Protein 7JLY (pdb70)

B-factor: mean 24.23, std 8.28, range [14.41, 71.42]

InterPro domains:
  IPR000504 RNA recognition motif domain [PF00076] (5-74)
  IPR000504 RNA recognition motif domain [PS50102] (3-81)
  IPR000504 RNA recognition motif domain [SM00360] (4-77)
  IPR012677 Nucleotide-binding alpha-beta plait domain superfamily [G3DSA:3.30.70.330] (1-97)
  IPR035979 RNA-binding domain superfamily [SSF54928] (4-91)
  IPR048289 NsCP33-like, RNA recognition motif 2 [cd21608] (4-79)
  IPR052462 SRA stem-loop-interacting RNA-binding protein/Glycine-rich RNA-binding-like [PTHR48027] (4-87)

Solvent-accessible surface area: 5395 Å² total; per-residue (Å²): 61,3,3,0,50,0,0,53,8,42,159,185,4,138,79,118,25,0,39,32,22,0,104,124,32,20,66,34,83,34,22,45,19,41,62,56,107,168,89,49,179,26,139,5,37,0,39,0,47,0,103,68,72,102,39,0,121,145,0,33,142,90,7,140,80,83,133,39,70,70,118,113,13,70,9,105,107,14,125,88,145,122,176

Radius of gyration: 11.87 Å; Cα contacts (8 Å, |Δi|>4): 169; chains: 1; bounding box: 28×30×27 Å

Foldseek 3Di:
DFKKKKFPADQPQDQVNVCVLLCVQAAWDDGDFDADPPPRTGPGMIIIDGPDPVSLVVSCVVLQQDDDPHGGIDIDTDPDDDD

Secondary structure (DSSP, 8-state):
-EEEEEES--TT--HHHHHHHHTTTS-EEEEEEEE-TTT--EEEEEEEEES-HHHHHHHHHHHTT-EETTEEPEEEE------

Sequence (83 aa):
SMNIYVGNLNYRVREEDLTGLLQQYGAVTSARVITDRETGRSRGFGFVEMEDDENDARRAIEELFDQEFQGRKLIVKEALERPE

Structure (mmCIF, N/CA/C/O backbone):
data_7JLY
#
_entry.id   7JLY
#
_cell.length_a   40.128
_cell.length_b   40.128
_cell.length_c   83.676
_cell.angle_alpha   90.000
_cell.angle_beta   90.000
_cell.angle_gamma   120.000
#
_symmetry.space_group_name_H-M   'P 32 2 1'
#
loop_
_entity.id
_entity.type
_entity.pdbx_description
1 polymer 'RNA-binding protein'
2 non-polymer 'ACETATE ION'
3 non-polymer 'CALCIUM ION'
4 water water
#
loop_
_atom_site.group_PDB
_atom_site.id
_atom_site.type_symbol
_atom_site.label_atom_id
_atom_site.label_alt_id
_atom_site.label_comp_id
_atom_site.label_asym_id
_atom_site.label_entity_id
_atom_site.label_seq_id
_atom_site.pdbx_PDB_ins_code
_atom_site.Cartn_x
_atom_site.Cartn_y
_atom_site.Cartn_z
_atom_site.occupancy
_atom_site.B_iso_or_equiv
_atom_site.auth_seq_id
_atom_site.auth_comp_id
_atom_site.auth_asym_id
_atom_site.auth_atom_id
_atom_site.pdbx_PDB_model_num
ATOM 1 N N . SER A 1 2 ? -15.205 25.271 -2.996 1.00 26.43 2 SER A N 1
ATOM 2 C CA . SER A 1 2 ? -14.695 24.039 -2.399 1.00 26.33 2 SER A CA 1
ATOM 3 C C . SER A 1 2 ? -13.931 24.356 -1.124 1.00 28.97 2 SER A C 1
ATOM 4 O O . SER A 1 2 ? -13.395 25.455 -0.983 1.00 27.47 2 SER A O 1
ATOM 7 N N . MET A 1 3 ? -13.881 23.407 -0.194 1.00 21.92 3 MET A N 1
ATOM 8 C CA . MET A 1 3 ? -12.954 23.512 0.929 1.00 23.37 3 MET A CA 1
ATOM 9 C C . MET A 1 3 ? -12.444 22.138 1.337 1.00 21.49 3 MET A C 1
ATOM 10 O O . MET A 1 3 ? -13.213 21.183 1.452 1.00 20.65 3 MET A O 1
ATOM 15 N N . ASN A 1 4 ? -11.133 22.066 1.547 1.00 19.61 4 ASN A N 1
ATOM 16 C CA . ASN A 1 4 ? -10.457 20.892 2.077 1.00 20.98 4 ASN A CA 1
ATOM 17 C C . ASN A 1 4 ? -10.453 20.992 3.596 1.00 17.70 4 ASN A C 1
ATOM 18 O O . ASN A 1 4 ? -10.115 22.043 4.148 1.00 20.01 4 ASN A O 1
ATOM 23 N N . ILE A 1 5 ? -10.851 19.913 4.262 1.00 18.57 5 ILE A N 1
ATOM 24 C CA . ILE A 1 5 ? -10.958 19.901 5.713 1.00 19.09 5 ILE A CA 1
ATOM 25 C C . ILE A 1 5 ? -10.055 18.835 6.284 1.00 18.37 5 ILE A C 1
ATOM 26 O O . ILE A 1 5 ? -10.139 17.673 5.895 1.00 16.59 5 ILE A O 1
ATOM 31 N N . TYR A 1 6 ? -9.185 19.250 7.200 1.00 14.87 6 TYR A N 1
ATOM 32 C CA . TYR A 1 6 ? -8.338 18.341 7.957 1.00 16.66 6 TYR A CA 1
ATOM 33 C C . TYR A 1 6 ? -9.132 17.767 9.119 1.00 18.10 6 TYR A C 1
ATOM 34 O O . TYR A 1 6 ? -9.724 18.526 9.874 1.00 17.29 6 TYR A O 1
ATOM 43 N N . VAL A 1 7 ? -9.147 16.445 9.265 1.00 17.14 7 VAL A N 1
ATOM 44 C CA . VAL A 1 7 ? -9.744 15.835 10.454 1.00 17.09 7 VAL A CA 1
ATOM 45 C C . VAL A 1 7 ? -8.694 14.947 11.130 1.00 17.63 7 VAL A C 1
ATOM 46 O O . VAL A 1 7 ? -8.144 14.048 10.503 1.00 18.96 7 VAL A O 1
ATOM 50 N N . GLY A 1 8 ? -8.426 15.188 12.412 1.00 17.54 8 GLY A N 1
ATOM 51 C CA . GLY A 1 8 ? -7.325 14.507 13.080 1.00 16.19 8 GLY A CA 1
ATOM 52 C C . GLY A 1 8 ? -7.630 14.133 14.519 1.00 18.61 8 GLY A C 1
ATOM 53 O O . GLY A 1 8 ? -8.745 14.364 14.986 1.00 15.96 8 GLY A O 1
ATOM 54 N N . ASN A 1 9 ? -6.634 13.557 15.202 1.00 15.20 9 ASN A N 1
ATOM 55 C CA . ASN A 1 9 ? -6.812 12.945 16.524 1.00 17.24 9 ASN A CA 1
ATOM 56 C C . ASN A 1 9 ? -7.921 11.886 16.517 1.00 19.13 9 ASN A C 1
ATOM 57 O O . ASN A 1 9 ? -8.664 11.722 17.497 1.00 17.02 9 ASN A O 1
ATOM 62 N N . LEU A 1 10 ? -8.028 11.163 15.408 1.00 16.81 10 LEU A N 1
ATOM 63 C CA . LEU A 1 10 ? -9.117 10.207 15.215 1.00 17.49 10 LEU A CA 1
ATOM 64 C C . LEU A 1 10 ? -8.865 8.882 15.911 1.00 17.04 10 LEU A C 1
ATOM 65 O O . LEU A 1 10 ? -7.751 8.372 15.891 1.00 18.00 10 LEU A O 1
ATOM 70 N N . ASN A 1 11 ? -9.901 8.342 16.543 1.00 17.53 11 ASN A N 1
ATOM 71 C CA . ASN A 1 11 ? -9.947 6.925 16.894 1.00 18.04 11 ASN A CA 1
ATOM 72 C C . ASN A 1 11 ? -9.468 6.125 15.676 1.00 18.35 11 ASN A C 1
ATOM 73 O O . ASN A 1 11 ? -9.919 6.371 14.556 1.00 16.74 11 ASN A O 1
ATOM 78 N N . TYR A 1 12 ? -8.536 5.198 15.870 1.00 17.36 12 TYR A N 1
ATOM 79 C CA . TYR A 1 12 ? -7.967 4.489 14.721 1.00 15.31 12 TYR A CA 1
ATOM 80 C C . TYR A 1 12 ? -8.997 3.617 14.000 1.00 16.02 12 TYR A C 1
ATOM 81 O O . TYR A 1 12 ? -8.748 3.148 12.889 1.00 18.23 12 TYR A O 1
ATOM 90 N N . ARG A 1 13 ? -10.157 3.415 14.623 1.00 17.27 13 ARG A N 1
ATOM 91 C CA . ARG A 1 13 ? -11.253 2.694 13.988 1.00 18.97 13 ARG A CA 1
ATOM 92 C C . ARG A 1 13 ? -12.057 3.579 13.030 1.00 18.51 13 ARG A C 1
ATOM 93 O O . ARG A 1 13 ? -12.897 3.079 12.282 1.00 21.40 13 ARG A O 1
ATOM 101 N N . VAL A 1 14 ? -11.822 4.886 13.055 1.00 16.40 14 VAL A N 1
ATOM 102 C CA . VAL A 1 14 ? -12.585 5.773 12.165 1.00 17.79 14 VAL A CA 1
ATOM 103 C C . VAL A 1 14 ? -12.246 5.521 10.689 1.00 18.93 14 VAL A C 1
ATOM 104 O O . VAL A 1 14 ? -11.085 5.595 10.282 1.00 18.48 14 VAL A O 1
ATOM 108 N N . ARG A 1 15 ? -13.277 5.199 9.904 1.00 18.70 15 ARG A N 1
ATOM 109 C CA . ARG A 1 15 ? -13.134 4.903 8.475 1.00 17.85 15 ARG A CA 1
ATOM 110 C C . ARG A 1 15 ? -13.479 6.106 7.615 1.00 19.03 15 ARG A C 1
ATOM 111 O O . ARG A 1 15 ? -14.072 7.062 8.094 1.00 16.59 15 ARG A O 1
ATOM 119 N N . GLU A 1 16 ? -13.133 6.038 6.332 1.00 19.06 16 GLU A N 1
ATOM 120 C CA . GLU A 1 16 ? -13.559 7.080 5.402 1.00 20.36 16 GLU A CA 1
ATOM 121 C C . GLU A 1 16 ? -15.079 7.250 5.396 1.00 19.42 16 GLU A C 1
ATOM 122 O O . GLU A 1 16 ? -15.581 8.376 5.309 1.00 19.51 16 GLU A O 1
ATOM 128 N N . GLU A 1 17 ? -15.830 6.154 5.504 1.00 20.61 17 GLU A N 1
ATOM 129 C CA . GLU A 1 17 ? -17.282 6.299 5.439 1.00 20.19 17 GLU A CA 1
ATOM 130 C C . GLU A 1 17 ? -17.811 6.990 6.692 1.00 21.78 17 GLU A C 1
ATOM 131 O O . GLU A 1 17 ? -18.818 7.678 6.643 1.00 19.52 17 GLU A O 1
ATOM 137 N N . ASP A 1 18 ? -17.108 6.839 7.812 1.00 17.64 18 ASP A N 1
ATOM 138 C CA . ASP A 1 18 ? -17.467 7.547 9.032 1.00 18.25 18 ASP A CA 1
ATOM 139 C C . ASP A 1 18 ? -17.212 9.051 8.906 1.00 18.59 18 ASP A C 1
ATOM 140 O O . ASP A 1 18 ? -17.979 9.858 9.442 1.00 18.97 18 ASP A O 1
ATOM 145 N N . LEU A 1 19 ? -16.133 9.430 8.217 1.00 17.88 19 LEU A N 1
ATOM 146 C CA . LEU A 1 19 ? -15.845 10.845 7.988 1.00 19.19 19 LEU A CA 1
ATOM 147 C C . LEU A 1 19 ? -16.873 11.454 7.057 1.00 17.10 19 LEU A C 1
ATOM 148 O O . LEU A 1 19 ? -17.357 12.550 7.294 1.00 16.69 19 LEU A O 1
ATOM 153 N N . THR A 1 20 ? -17.210 10.733 5.993 1.00 16.88 20 THR A N 1
ATOM 154 C CA . THR A 1 20 ? -18.241 11.204 5.088 1.00 16.97 20 THR A CA 1
ATOM 155 C C . THR A 1 20 ? -19.557 11.327 5.834 1.00 20.16 20 THR A C 1
ATOM 156 O O . THR A 1 20 ? -20.272 12.313 5.672 1.00 19.80 20 THR A O 1
ATOM 160 N N . GLY A 1 21 ? -19.866 10.332 6.664 1.00 18.04 21 GLY A N 1
ATOM 161 C CA . GLY A 1 21 ? -21.123 10.321 7.404 1.00 19.24 21 GLY A CA 1
ATOM 162 C C . GLY A 1 21 ? -21.258 11.537 8.307 1.00 22.08 21 GLY A C 1
ATOM 163 O O . GLY A 1 21 ? -22.347 12.120 8.461 1.00 24.19 21 GLY A O 1
ATOM 164 N N . LEU A 1 22 ? -20.136 11.910 8.911 1.00 18.28 22 LEU A N 1
ATOM 165 C CA . LEU A 1 22 ? -20.063 13.052 9.805 1.00 18.12 22 LEU A CA 1
ATOM 166 C C . LEU A 1 22 ? -20.246 14.372 9.062 1.00 19.07 22 LEU A C 1
ATOM 167 O O . LEU A 1 22 ? -21.076 15.206 9.439 1.00 19.11 22 LEU A O 1
ATOM 172 N N . LEU A 1 23 ? -19.459 14.562 8.004 1.00 18.42 23 LEU A N 1
ATOM 173 C CA . LEU A 1 23 ? -19.402 15.855 7.325 1.00 18.34 23 LEU A CA 1
ATOM 174 C C . LEU A 1 23 ? -20.568 16.062 6.356 1.00 18.89 23 LEU A C 1
ATOM 175 O O . LEU A 1 23 ? -20.983 17.199 6.126 1.00 19.07 23 LEU A O 1
ATOM 180 N N . GLN A 1 24 ? -21.125 14.985 5.810 1.00 16.13 24 GLN A N 1
ATOM 181 C CA . GLN A 1 24 ? -22.170 15.159 4.798 1.00 17.49 24 GLN A CA 1
ATOM 182 C C . GLN A 1 24 ? -23.465 15.690 5.428 1.00 20.16 24 GLN A C 1
ATOM 183 O O . GLN A 1 24 ? -24.382 16.115 4.722 1.00 17.75 24 GLN A O 1
ATOM 189 N N . GLN A 1 25 ? -23.530 15.671 6.756 1.00 17.73 25 GLN A N 1
ATOM 190 C CA . GLN A 1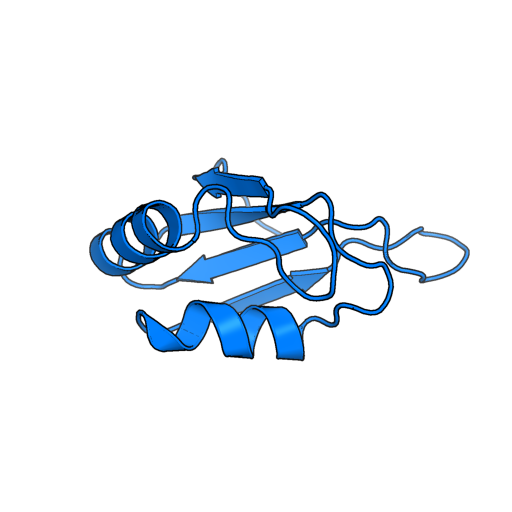 25 ? -24.644 16.277 7.478 1.00 18.83 25 GLN A CA 1
ATOM 191 C C . GLN A 1 25 ? -24.764 17.779 7.228 1.00 19.47 25 GLN A C 1
ATOM 192 O O . GLN A 1 25 ? -25.851 18.332 7.381 1.00 18.22 25 GLN A O 1
ATOM 198 N N . TYR A 1 26 ? -23.654 18.425 6.854 1.00 16.21 26 TYR A N 1
ATOM 199 C CA . TYR A 1 26 ? -23.594 19.885 6.724 1.00 16.30 26 TYR A CA 1
ATOM 200 C C . TYR A 1 26 ? -23.631 20.370 5.284 1.00 17.73 26 TYR A C 1
ATOM 201 O O . TYR A 1 26 ? -23.805 21.553 5.058 1.00 19.27 26 TYR A O 1
ATOM 210 N N . GLY A 1 27 ? -23.478 19.459 4.321 1.00 18.84 27 GLY A N 1
ATOM 211 C CA . GLY A 1 27 ? -23.435 19.828 2.913 1.00 19.54 27 GLY A CA 1
ATOM 212 C C . GLY A 1 27 ? -22.820 18.730 2.075 1.00 18.86 27 GLY A C 1
ATOM 213 O O . GLY A 1 27 ? -22.426 17.696 2.615 1.00 17.35 27 GLY A O 1
ATOM 214 N N . ALA A 1 28 ? -22.734 18.944 0.759 1.00 17.44 28 ALA A N 1
ATOM 215 C CA . ALA A 1 28 ? -22.201 17.911 -0.141 1.00 21.97 28 ALA A CA 1
ATOM 216 C C . ALA A 1 28 ? -20.724 17.637 0.114 1.00 19.04 28 ALA A C 1
ATOM 217 O O . ALA A 1 28 ? -19.938 18.562 0.238 1.00 19.57 28 ALA A O 1
ATOM 219 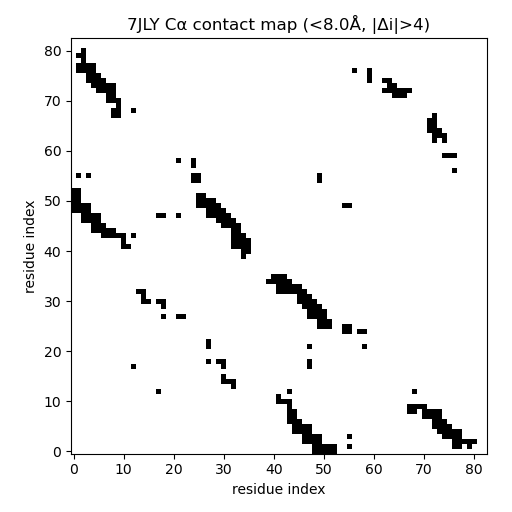N N . VAL A 1 29 ? -20.364 16.359 0.167 1.00 17.93 29 VAL A N 1
ATOM 220 C CA . VAL A 1 29 ? -18.979 15.921 0.314 1.00 16.88 29 VAL A CA 1
ATOM 221 C C . VAL A 1 29 ? -18.539 15.284 -0.990 1.00 17.10 29 VAL A C 1
ATOM 222 O O . VAL A 1 29 ? -19.275 14.466 -1.550 1.00 18.04 29 VAL A O 1
ATOM 226 N N . THR A 1 30 ? -17.361 15.653 -1.496 1.00 17.21 30 THR A N 1
ATOM 227 C CA . THR A 1 30 ? -16.910 15.104 -2.774 1.00 20.34 30 THR A CA 1
ATOM 228 C C . THR A 1 30 ? -15.741 14.143 -2.639 1.00 22.37 30 THR A C 1
ATOM 229 O O . THR A 1 30 ? -15.416 13.418 -3.573 1.00 21.38 30 THR A O 1
ATOM 233 N N . SER A 1 31 ? -15.099 14.150 -1.478 1.00 20.20 31 SER A N 1
ATOM 234 C CA . SER A 1 31 ? -13.923 13.330 -1.268 1.00 21.79 31 SER A CA 1
ATOM 235 C C . SER A 1 31 ? -13.726 13.066 0.215 1.00 20.33 31 SER A C 1
ATOM 236 O O . SER A 1 31 ? -13.964 13.944 1.038 1.00 17.92 31 SER A O 1
ATOM 239 N N . ALA A 1 32 ? -13.291 11.856 0.551 1.00 20.45 32 ALA A N 1
ATOM 240 C CA . ALA A 1 32 ? -12.938 11.540 1.927 1.00 18.61 32 ALA A CA 1
ATOM 241 C C . ALA A 1 32 ? -11.786 10.543 1.912 1.00 23.88 32 ALA A C 1
ATOM 242 O O . ALA A 1 32 ? -11.835 9.525 1.209 1.00 21.02 32 ALA A O 1
ATOM 244 N N . ARG A 1 33 ? -10.731 10.858 2.658 1.00 20.74 33 ARG A N 1
ATOM 245 C CA . ARG A 1 33 ? -9.526 10.036 2.655 1.00 20.59 33 ARG A CA 1
ATOM 246 C C . ARG A 1 33 ? -9.006 9.911 4.076 1.00 21.61 33 ARG A C 1
ATOM 247 O O . ARG A 1 33 ? -8.872 10.916 4.764 1.00 23.41 33 ARG A O 1
ATOM 255 N N . VAL A 1 34 ? -8.736 8.686 4.522 1.00 19.02 34 VAL A N 1
ATOM 256 C CA . VAL A 1 34 ? -7.987 8.485 5.758 1.00 19.00 34 VAL A CA 1
ATOM 257 C C . VAL A 1 34 ? -6.562 8.158 5.371 1.00 19.74 34 VAL A C 1
ATOM 258 O O . VAL A 1 34 ? -6.332 7.286 4.531 1.00 21.93 34 VAL A O 1
ATOM 262 N N . ILE A 1 35 ? -5.602 8.880 5.937 1.00 16.70 35 ILE A N 1
ATOM 263 C CA . ILE A 1 35 ? -4.197 8.653 5.602 1.00 17.25 35 ILE A CA 1
ATOM 264 C C . ILE A 1 35 ? -3.714 7.437 6.369 1.00 21.00 35 ILE A C 1
ATOM 265 O O . ILE A 1 35 ? -3.972 7.319 7.567 1.00 20.97 35 ILE A O 1
ATOM 270 N N . THR A 1 36 ? -3.021 6.536 5.678 1.00 19.63 36 THR A N 1
ATOM 271 C CA . THR A 1 36 ? -2.609 5.280 6.281 1.00 21.22 36 THR A CA 1
ATOM 272 C C . THR A 1 36 ? -1.107 5.086 6.209 1.00 25.35 36 THR A C 1
ATOM 273 O O . THR A 1 36 ? -0.429 5.727 5.396 1.00 24.10 36 THR A O 1
ATOM 277 N N . ASP A 1 37 ? -0.594 4.193 7.056 1.00 22.39 37 ASP A N 1
ATOM 278 C CA . ASP A 1 37 ? 0.818 3.806 7.033 1.00 27.70 37 ASP A CA 1
ATOM 279 C C . ASP A 1 37 ? 1.112 3.081 5.734 1.00 29.41 37 ASP A C 1
ATOM 280 O O . ASP A 1 37 ? 0.313 2.256 5.295 1.00 28.04 37 ASP A O 1
ATOM 285 N N . ARG A 1 38 ? 2.235 3.394 5.096 1.00 27.96 38 ARG A N 1
ATOM 286 C CA . ARG A 1 38 ? 2.513 2.812 3.784 1.00 29.61 38 ARG A CA 1
ATOM 287 C C . ARG A 1 38 ? 2.638 1.281 3.842 1.00 33.87 38 ARG A C 1
ATOM 288 O O . ARG A 1 38 ? 2.201 0.581 2.932 1.00 34.91 38 ARG A O 1
ATOM 290 N N . GLU A 1 39 ? 3.207 0.763 4.927 1.00 32.19 39 GLU A N 1
ATOM 291 C CA . GLU A 1 39 ? 3.467 -0.672 5.023 1.00 36.41 39 GLU A CA 1
ATOM 292 C C . GLU A 1 39 ? 2.319 -1.473 5.647 1.00 35.62 39 GLU A C 1
ATOM 293 O O . GLU A 1 39 ? 1.965 -2.544 5.143 1.00 36.18 39 GLU A O 1
ATOM 299 N N . THR A 1 40 ? 1.738 -0.972 6.736 1.00 31.01 40 THR A N 1
ATOM 300 C CA . THR A 1 40 ? 0.667 -1.716 7.406 1.00 31.70 40 THR A CA 1
ATOM 301 C C . THR A 1 40 ? -0.705 -1.463 6.782 1.00 28.56 40 THR A C 1
ATOM 302 O O . THR A 1 40 ? -1.607 -2.280 6.914 1.00 28.68 40 THR A O 1
ATOM 306 N N . GLY A 1 41 ? -0.866 -0.330 6.105 1.00 31.46 41 GLY A N 1
ATOM 307 C CA . GLY A 1 41 ? -2.153 0.021 5.534 1.00 26.80 41 GLY A CA 1
ATOM 308 C C . GLY A 1 41 ? -3.133 0.551 6.569 1.00 23.31 41 GLY A C 1
ATOM 309 O O . GLY A 1 41 ? -4.296 0.842 6.269 1.00 22.49 41 GLY A O 1
ATOM 310 N N . ARG A 1 42 ? -2.654 0.712 7.794 1.00 23.97 42 ARG A N 1
ATOM 311 C CA . ARG A 1 42 ? -3.526 1.099 8.895 1.00 22.13 42 ARG A CA 1
ATOM 312 C C . ARG A 1 42 ? -3.588 2.613 9.100 1.00 21.97 42 ARG A C 1
ATOM 313 O O . ARG A 1 42 ? -2.621 3.338 8.858 1.00 19.46 42 ARG A O 1
ATOM 321 N N . SER A 1 43 ? -4.745 3.073 9.560 1.00 19.77 43 SER A N 1
ATOM 322 C CA . SER A 1 43 ? -4.985 4.490 9.791 1.00 18.16 43 SER A CA 1
ATOM 323 C C . SER A 1 43 ? -3.894 5.141 10.630 1.00 18.68 43 SER A C 1
ATOM 324 O O . SER A 1 43 ? -3.405 4.546 11.592 1.00 19.88 43 SER A O 1
ATOM 327 N N . ARG A 1 44 ? -3.505 6.357 10.251 1.00 16.57 44 ARG A N 1
ATOM 328 C CA . ARG A 1 44 ? -2.578 7.153 11.045 1.00 17.79 44 ARG A CA 1
ATOM 329 C C . ARG A 1 44 ? -3.319 8.165 11.918 1.00 18.32 44 ARG A C 1
ATOM 330 O O . ARG A 1 44 ? -2.695 9.000 12.585 1.00 17.78 44 ARG A O 1
ATOM 338 N N . GLY A 1 45 ? -4.650 8.086 11.908 1.00 18.83 45 GLY A N 1
ATOM 339 C CA . GLY A 1 45 ? -5.460 8.860 12.836 1.00 19.76 45 GLY A CA 1
ATOM 340 C C . GLY A 1 45 ? -5.918 10.205 12.299 1.00 20.17 45 GLY A C 1
ATOM 341 O O . GLY A 1 45 ? -6.474 11.020 13.034 1.00 17.82 45 GLY A O 1
ATOM 342 N N . PHE A 1 46 ? -5.676 10.447 11.016 1.00 18.45 46 PHE A N 1
ATOM 343 C CA . PHE A 1 46 ? -6.109 11.694 10.414 1.00 17.38 46 PHE A CA 1
ATOM 344 C C . PHE A 1 46 ? -6.441 11.526 8.937 1.00 19.62 46 PHE A C 1
ATOM 345 O O . PHE A 1 46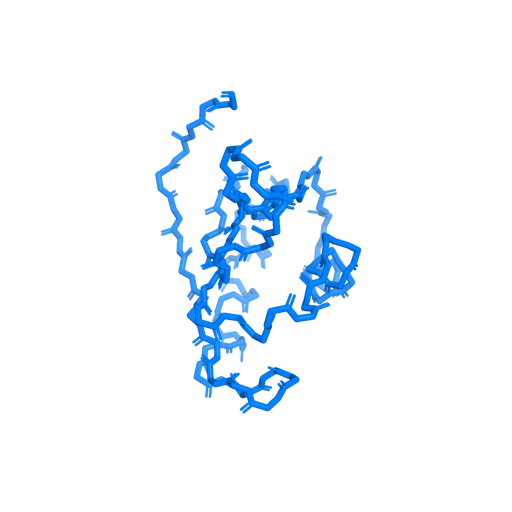 ? -6.109 10.518 8.312 1.00 17.76 46 PHE A O 1
ATOM 353 N N . GLY A 1 47 ? -7.121 12.517 8.384 1.00 18.65 47 GLY A N 1
ATOM 354 C CA . GLY A 1 47 ? -7.503 12.445 6.995 1.00 20.30 47 GLY A CA 1
ATOM 355 C C . GLY A 1 47 ? -8.046 13.764 6.504 1.00 21.23 47 GLY A C 1
ATOM 356 O O . GLY A 1 47 ? -7.985 14.777 7.209 1.00 17.37 47 GLY A O 1
ATOM 357 N N . PHE A 1 48 ? -8.580 13.740 5.287 1.00 19.87 48 PHE A N 1
ATOM 358 C CA . PHE A 1 48 ? -9.105 14.939 4.654 1.00 20.25 48 PHE A CA 1
ATOM 359 C C . PHE A 1 48 ? -10.477 14.711 4.052 1.00 20.04 48 PHE A C 1
ATOM 360 O O . PHE A 1 48 ? -10.715 13.702 3.390 1.00 18.36 48 PHE A O 1
ATOM 368 N N . VAL A 1 49 ? -11.373 15.667 4.274 1.00 20.38 49 VAL A N 1
ATOM 369 C CA . VAL A 1 49 ? -12.676 15.654 3.623 1.00 17.56 49 VAL A CA 1
ATOM 370 C C . VAL A 1 49 ? -12.838 16.918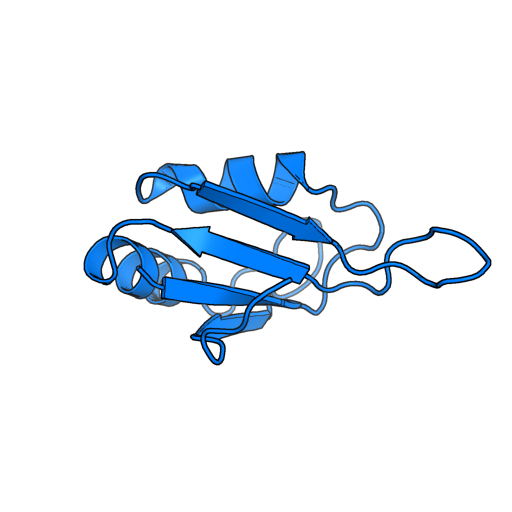 2.777 1.00 18.52 49 VAL A C 1
ATOM 371 O O . VAL A 1 49 ? -12.591 18.018 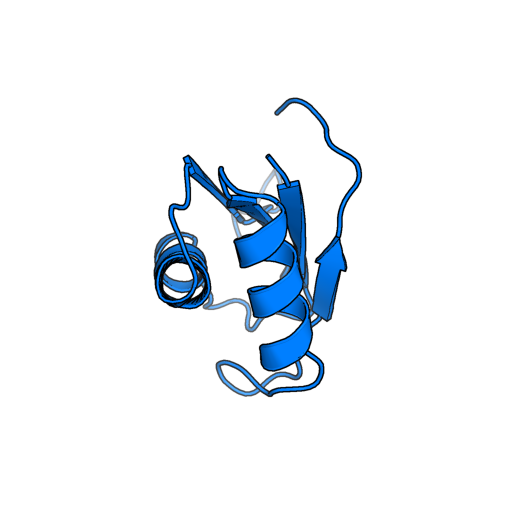3.258 1.00 18.97 49 VAL A O 1
ATOM 375 N N . GLU A 1 50 ? -13.240 16.762 1.519 1.00 19.91 50 GLU A N 1
ATOM 376 C CA . GLU A 1 50 ? -13.524 17.917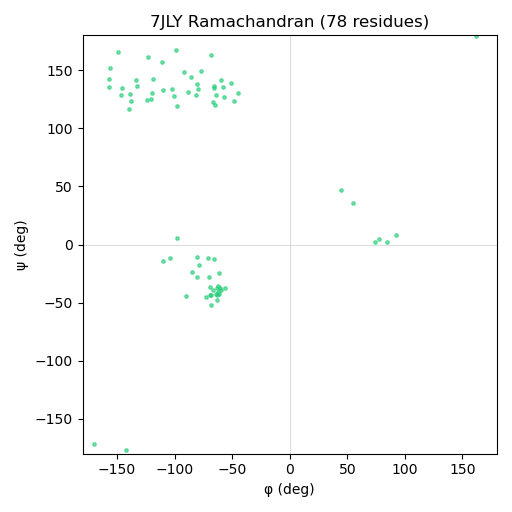 0.685 1.00 19.41 50 GLU A CA 1
ATOM 377 C C . GLU A 1 50 ? -15.024 18.111 0.594 1.00 18.26 50 GLU A C 1
ATOM 378 O O . GLU A 1 50 ? -15.773 17.151 0.388 1.00 18.86 50 GLU A O 1
ATOM 384 N N . MET A 1 51 ? -15.459 19.354 0.766 1.00 16.99 51 MET A N 1
ATOM 385 C CA . MET A 1 51 ? -16.863 19.706 0.632 1.00 17.77 51 MET A CA 1
ATOM 386 C C . MET A 1 51 ? -16.988 20.717 -0.500 1.00 20.38 51 MET A C 1
ATOM 387 O O . MET A 1 51 ? -16.116 21.562 -0.679 1.00 19.99 51 MET A O 1
ATOM 392 N N . GLU A 1 52 ? -18.055 20.616 -1.281 1.00 19.29 52 GLU A N 1
ATOM 393 C CA . GLU A 1 52 ? -18.148 21.435 -2.488 1.00 20.38 52 GLU A CA 1
ATOM 394 C C . GLU A 1 52 ? -18.392 22.916 -2.171 1.00 22.63 52 GLU A C 1
ATOM 395 O O . GLU A 1 52 ? -17.934 23.795 -2.894 1.00 21.40 52 GLU A O 1
ATOM 401 N N A ASP A 1 53 ? -19.102 23.175 -1.073 0.60 21.53 53 ASP A N 1
ATOM 402 N N B ASP A 1 53 ? -19.104 23.186 -1.083 0.40 21.35 53 ASP A N 1
ATOM 403 C CA A ASP A 1 53 ? -19.493 24.530 -0.690 0.60 23.19 53 ASP A CA 1
ATOM 404 C CA B ASP A 1 53 ? -19.441 24.561 -0.746 0.40 23.36 53 ASP A CA 1
ATOM 405 C C A ASP A 1 53 ? -18.682 25.017 0.506 0.60 22.77 53 ASP A C 1
ATOM 406 C C B ASP A 1 53 ? -18.697 25.030 0.491 0.40 22.73 53 ASP A C 1
ATOM 407 O O A ASP A 1 53 ? -18.791 24.453 1.596 0.60 22.04 53 ASP A O 1
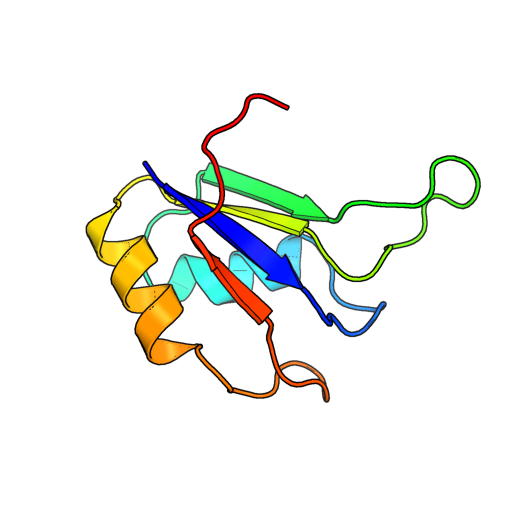ATOM 408 O O B ASP A 1 53 ? -18.862 24.476 1.579 0.40 21.85 53 ASP A O 1
ATOM 417 N N . GLU A 1 54 ? -17.878 26.059 0.301 1.00 22.59 54 GLU A N 1
ATOM 418 C CA . GLU A 1 54 ? -17.060 26.630 1.367 1.00 22.31 54 GLU A CA 1
ATOM 419 C C . GLU A 1 54 ? -17.860 27.024 2.592 1.00 25.28 54 GLU A C 1
ATOM 420 O O . GLU A 1 54 ? -17.384 26.906 3.723 1.00 22.43 54 GLU A O 1
ATOM 426 N N . ASN A 1 55 ? -19.076 27.511 2.368 1.00 21.77 55 ASN A N 1
ATOM 427 C CA . ASN A 1 55 ? -19.883 27.999 3.478 1.00 23.37 55 ASN A CA 1
ATOM 428 C C . ASN A 1 55 ? -20.334 26.848 4.377 1.00 23.76 55 ASN A C 1
ATOM 429 O O . ASN A 1 55 ? -20.258 26.943 5.602 1.00 19.61 55 ASN A O 1
ATOM 434 N N . ASP A 1 56 ? -20.775 25.748 3.768 1.00 21.51 56 ASP A N 1
ATOM 435 C CA . ASP A 1 56 ? -21.127 24.561 4.537 1.00 21.59 56 ASP A CA 1
ATOM 436 C C . ASP A 1 56 ? -19.922 23.974 5.289 1.00 20.81 56 ASP A C 1
ATOM 437 O O . ASP A 1 56 ? -20.067 23.486 6.413 1.00 18.79 56 ASP A O 1
ATOM 442 N N . ALA A 1 57 ? -18.740 24.018 4.670 1.00 17.66 57 ALA A N 1
ATOM 443 C CA . ALA A 1 57 ? -17.518 23.522 5.299 1.00 17.84 57 ALA A CA 1
ATOM 444 C C . ALA A 1 57 ? -17.179 24.335 6.549 1.00 18.89 57 ALA A C 1
ATOM 445 O O . ALA A 1 57 ? -16.876 23.772 7.607 1.00 18.38 57 ALA A O 1
ATOM 447 N N . ARG A 1 58 ? -17.224 25.660 6.427 1.00 18.27 58 ARG A N 1
ATOM 448 C CA . ARG A 1 58 ? -16.970 26.530 7.579 1.00 19.62 58 ARG A CA 1
ATOM 449 C C . ARG A 1 58 ? -17.992 26.279 8.679 1.00 18.50 58 ARG A C 1
ATOM 450 O O . ARG A 1 58 ? -17.655 26.312 9.865 1.00 19.61 58 ARG A O 1
ATOM 458 N N . ARG A 1 59 ? -19.237 26.021 8.288 1.00 17.55 59 ARG A N 1
ATOM 459 C CA . ARG A 1 59 ? -20.280 25.700 9.260 1.00 17.19 59 ARG A CA 1
ATOM 460 C C . ARG A 1 59 ? -19.957 24.386 9.972 1.00 18.74 59 ARG A C 1
ATOM 461 O O . ARG A 1 59 ? -20.114 24.271 11.190 1.00 17.13 59 ARG A O 1
ATOM 469 N N . ALA A 1 60 ? -19.500 23.390 9.212 1.00 14.41 60 ALA A N 1
ATOM 470 C CA . ALA A 1 60 ? -19.182 22.093 9.814 1.00 16.96 60 ALA A CA 1
ATOM 471 C C . ALA A 1 60 ? -18.049 22.246 10.821 1.00 17.44 60 ALA A C 1
ATOM 472 O O . ALA A 1 60 ? -18.106 21.704 11.920 1.00 16.85 60 ALA A O 1
ATOM 474 N N . ILE A 1 61 ? -17.023 23.007 10.452 1.00 18.38 61 ILE A N 1
ATOM 475 C CA . ILE A 1 61 ? -15.899 23.213 11.355 1.00 16.76 61 ILE A CA 1
ATOM 476 C C . ILE A 1 61 ? -16.352 23.913 12.643 1.00 19.25 61 ILE A C 1
ATOM 477 O O . ILE A 1 61 ? -15.937 23.547 13.742 1.00 19.56 61 ILE A O 1
ATOM 482 N N . GLU A 1 62 ? -17.230 24.896 12.507 1.00 17.79 62 GLU A N 1
ATOM 483 C CA . GLU A 1 62 ? -17.688 25.677 13.656 1.00 18.96 62 GLU A CA 1
ATOM 484 C C . GLU A 1 62 ? -18.518 24.816 14.612 1.00 18.92 62 GLU A C 1
ATOM 485 O O . GLU A 1 62 ? -18.407 24.932 15.836 1.00 19.23 62 GLU A O 1
ATOM 491 N N . GLU A 1 63 ? -19.345 23.946 14.050 1.00 17.02 63 GLU A N 1
ATOM 492 C CA . GLU A 1 63 ? -20.167 23.073 14.881 1.00 16.54 63 GLU A CA 1
ATOM 493 C C . GLU A 1 63 ? -19.318 21.983 15.526 1.00 17.42 63 GLU A C 1
ATOM 494 O O . GLU A 1 63 ? -19.441 21.697 16.724 1.00 17.45 63 GLU A O 1
ATOM 500 N N . LEU A 1 64 ? -18.444 21.377 14.734 1.00 17.03 64 LEU A N 1
ATOM 501 C CA . LEU A 1 64 ? -17.731 20.190 15.197 1.00 17.94 64 LEU A CA 1
ATOM 502 C C . LEU A 1 64 ? -16.564 20.506 16.117 1.00 19.37 64 LEU A C 1
ATOM 503 O O . LEU A 1 64 ? -16.090 19.612 16.826 1.00 18.50 64 LEU A O 1
ATOM 508 N N . PHE A 1 65 ? -16.112 21.763 16.108 1.00 21.46 65 PHE A N 1
ATOM 509 C CA . PHE A 1 65 ? -14.960 22.183 16.911 1.00 21.86 65 PHE A CA 1
ATOM 510 C C . PHE A 1 65 ? -15.047 21.717 18.368 1.00 23.49 65 PHE A C 1
ATOM 511 O O . PHE A 1 65 ? -16.038 21.981 19.060 1.00 22.11 65 PHE A O 1
ATOM 519 N N . ASP A 1 66 ? -14.013 20.988 18.793 1.00 25.18 66 ASP A N 1
ATOM 520 C CA . ASP A 1 66 ? -13.827 20.574 20.187 1.00 23.19 66 ASP A CA 1
ATOM 521 C C . ASP A 1 66 ? -14.774 19.450 20.626 1.00 23.89 66 ASP A C 1
ATOM 522 O O . ASP A 1 66 ? -14.747 19.044 21.782 1.00 26.48 66 ASP A O 1
ATOM 527 N N . GLN A 1 67 ? -15.610 18.949 19.720 1.00 20.05 67 GLN A N 1
ATOM 528 C CA . GLN A 1 67 ? -16.483 17.836 20.069 1.00 19.96 67 GLN A CA 1
ATOM 529 C C . GLN A 1 67 ? -15.706 16.519 20.080 1.00 19.60 67 GLN A C 1
ATOM 530 O O . GLN A 1 67 ? -14.742 16.352 19.350 1.00 19.35 67 GLN A O 1
ATOM 536 N N . GLU A 1 68 ? -16.121 15.586 20.925 1.00 19.16 68 GLU A N 1
ATOM 537 C CA . GLU A 1 68 ? -15.560 14.251 20.880 1.00 18.68 68 GLU A CA 1
ATOM 538 C C . GLU A 1 68 ? -16.302 13.420 19.851 1.00 19.63 68 GLU A C 1
ATOM 539 O O . GLU A 1 68 ? -17.512 13.568 19.676 1.00 23.95 68 GLU A O 1
ATOM 545 N N . PHE A 1 69 ? -15.559 12.554 19.169 1.00 17.33 69 PHE A N 1
ATOM 546 C CA . PHE A 1 69 ? -16.081 11.671 18.142 1.00 17.14 69 PHE A CA 1
ATOM 547 C C . PHE A 1 69 ? -15.424 10.305 18.367 1.00 20.77 69 PHE A C 1
ATOM 548 O O . PHE A 1 69 ? -14.194 10.211 18.396 1.00 19.41 69 PHE A O 1
ATOM 556 N N . GLN A 1 70 ? -16.237 9.265 18.549 1.00 18.47 70 GLN A N 1
ATOM 557 C CA . GLN A 1 70 ? -15.736 7.925 18.871 1.00 20.90 70 GLN A CA 1
ATOM 558 C C . GLN A 1 70 ? -14.644 7.991 19.953 1.00 20.53 70 GLN A C 1
ATOM 559 O O . GLN A 1 70 ? -13.568 7.392 19.823 1.00 20.46 70 GLN A O 1
ATOM 565 N N . GLY A 1 71 ? -14.931 8.756 21.004 1.00 18.50 71 GLY A N 1
ATOM 566 C CA . GLY A 1 71 ? -14.095 8.794 22.193 1.00 17.65 71 GLY A CA 1
ATOM 567 C C . GLY A 1 71 ? -12.898 9.725 22.170 1.00 21.44 71 GLY A C 1
ATOM 568 O O . GLY A 1 71 ? -12.145 9.780 23.144 1.00 19.93 71 GLY A O 1
ATOM 569 N N . ARG A 1 72 ? -12.706 10.473 21.086 1.00 17.63 72 ARG A N 1
ATOM 570 C CA . ARG A 1 72 ? -11.558 11.386 21.042 1.00 17.58 72 ARG A CA 1
ATOM 571 C C . ARG A 1 72 ? -11.942 12.783 20.548 1.00 16.86 72 ARG A C 1
ATOM 572 O O . ARG A 1 72 ? -12.753 12.931 19.641 1.00 18.52 72 ARG A O 1
ATOM 580 N N . LYS A 1 73 ? -11.340 13.799 21.149 1.00 14.67 73 LYS A N 1
ATOM 581 C CA . LYS A 1 73 ? -11.621 15.174 20.763 1.00 17.21 73 LYS A CA 1
ATOM 582 C C . LYS A 1 73 ? -11.165 15.446 19.326 1.00 17.80 73 LYS A C 1
ATOM 583 O O . LYS A 1 73 ? -9.987 15.293 18.998 1.00 18.72 73 LYS A O 1
ATOM 589 N N . LEU A 1 74 ? -12.103 15.820 18.460 1.00 17.11 74 LEU A N 1
ATOM 590 C CA . LEU A 1 74 ? -11.765 16.096 17.068 1.00 17.81 74 LEU A CA 1
ATOM 591 C C . LEU A 1 74 ? -10.756 17.214 16.885 1.00 18.50 74 LEU A C 1
ATOM 592 O O . LEU A 1 74 ? -10.776 18.231 17.596 1.00 19.41 74 LEU A O 1
ATOM 597 N N . ILE A 1 75 ? -9.869 17.016 15.916 1.00 15.67 75 ILE A N 1
ATOM 598 C CA . ILE A 1 75 ? -9.198 18.119 15.252 1.00 18.79 75 ILE A CA 1
ATOM 599 C C . ILE A 1 75 ? -9.978 18.337 13.971 1.00 17.45 75 ILE A C 1
ATOM 600 O O . ILE A 1 75 ? -10.074 17.414 13.170 1.00 16.71 75 ILE A O 1
ATOM 605 N N . VAL A 1 76 ? -10.567 19.514 13.785 1.00 16.70 76 VAL A N 1
ATOM 606 C CA . VAL A 1 76 ? -11.295 19.812 12.545 1.00 19.70 76 VAL A CA 1
ATOM 607 C C . VAL A 1 76 ? -10.986 21.242 12.127 1.00 20.15 76 VAL A C 1
ATOM 608 O O . VAL A 1 76 ? -11.317 22.198 12.838 1.00 21.96 76 VAL A O 1
ATOM 612 N N . LYS A 1 77 ? -10.354 21.388 10.970 1.00 18.83 77 LYS A N 1
ATOM 613 C CA . LYS A 1 77 ? -9.815 22.682 10.582 1.00 18.74 77 LYS A CA 1
ATOM 614 C C . LYS A 1 77 ? -9.690 22.771 9.070 1.00 18.77 77 LYS A C 1
ATOM 615 O O . LYS A 1 77 ? -9.540 21.753 8.386 1.00 18.40 77 LYS A O 1
ATOM 621 N N . GLU A 1 78 ? -9.774 23.990 8.553 1.00 18.11 78 GLU A N 1
ATOM 622 C CA . GLU A 1 78 ? -9.517 24.215 7.140 1.00 19.37 78 GLU A CA 1
ATOM 623 C C . GLU A 1 78 ? -8.107 23.745 6.792 1.00 21.47 78 GLU A C 1
ATOM 624 O O . GLU A 1 78 ? -7.148 24.007 7.530 1.00 19.58 78 GLU A O 1
ATOM 630 N N . ALA A 1 79 ? -7.990 23.044 5.671 1.00 19.23 79 ALA A N 1
ATOM 631 C CA . ALA A 1 79 ? -6.697 22.587 5.185 1.00 20.95 79 ALA A CA 1
ATOM 632 C C . ALA A 1 79 ? -6.287 23.327 3.915 1.00 21.88 79 ALA A C 1
ATOM 633 O O . ALA A 1 79 ? -7.131 23.845 3.194 1.00 25.79 79 ALA A O 1
ATOM 635 N N . LEU A 1 80 ? -4.987 23.364 3.635 1.00 23.76 80 LEU A N 1
ATOM 636 C CA . LE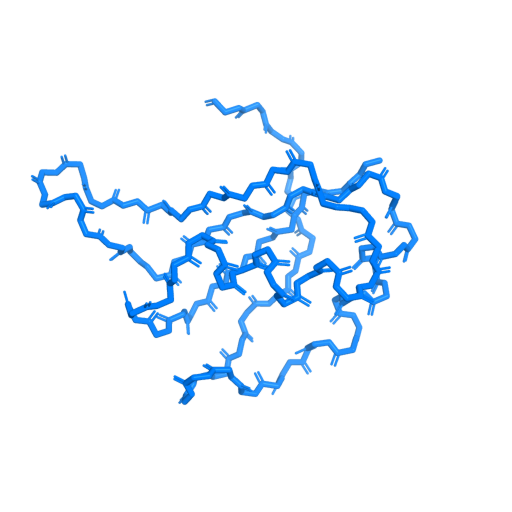U A 1 80 ? -4.535 23.816 2.326 1.00 24.55 80 LEU A CA 1
ATOM 637 C C . LEU A 1 80 ? -5.169 22.967 1.223 1.00 27.05 80 LEU A C 1
ATOM 638 O O . LEU A 1 80 ? -5.106 21.732 1.257 1.00 25.05 80 LEU A O 1
ATOM 643 N N . GLU A 1 81 ? -5.795 23.630 0.251 1.00 25.82 81 GLU A N 1
ATOM 644 C CA . GLU A 1 81 ? -6.321 22.930 -0.913 1.00 27.48 81 GLU A CA 1
ATOM 645 C C . GLU A 1 81 ? -5.145 22.323 -1.652 1.00 27.42 81 GLU A C 1
ATOM 646 O O . GLU A 1 81 ? -4.181 23.016 -1.958 1.00 26.21 81 GLU A O 1
ATOM 652 N N . ARG A 1 82 ? -5.231 21.035 -1.940 1.00 28.99 82 ARG A N 1
ATOM 653 C CA . ARG A 1 82 ? -4.074 20.286 -2.399 1.00 31.51 82 ARG A CA 1
ATOM 654 C C . ARG A 1 82 ? -4.525 19.060 -3.182 1.00 32.22 82 ARG A C 1
ATOM 655 O O . ARG A 1 82 ? -5.453 18.369 -2.758 1.00 32.31 82 ARG A O 1
ATOM 663 N N . PRO A 1 83 ? -3.887 18.785 -4.332 1.00 27.63 83 PRO A N 1
ATOM 664 C CA . PRO A 1 83 ? -4.299 17.592 -5.072 1.00 31.63 83 PRO A CA 1
ATOM 665 C C . PRO A 1 83 ? -3.928 16.326 -4.315 1.00 38.46 83 PRO A C 1
ATOM 666 O O . PRO A 1 83 ? -3.110 16.384 -3.392 1.00 37.72 83 PRO A O 1
ATOM 670 N N . GLU A 1 84 ? -4.531 15.202 -4.683 1.00 41.59 84 GLU A N 1
ATOM 671 C CA . GLU A 1 84 ? -4.177 13.931 -4.065 1.00 48.64 84 GLU A CA 1
ATOM 672 C C . GLU A 1 84 ? -3.030 13.270 -4.823 1.00 47.75 84 GLU A C 1
ATOM 673 O O . GLU A 1 84 ? -1.929 13.130 -4.294 1.00 52.16 84 GLU A O 1
#

Nearest PDB structures (foldseek):
  7jly-assembly1_A  TM=1.012E+00  e=1.210E-16  Porphyromonas gingivalis W83
  6ue5-assembly1_C  TM=9.537E-01  e=6.028E-09  Homo sapiens
  5t9p-assembly5_A  TM=9.572E-01  e=2.407E-07  Saccharomyces cerevisiae S288C
  3md1-assembly1_A  TM=8.754E-01  e=8.550E-08  Saccharomyces cerevisiae
  4ed5-assembly1_A  TM=9.374E-01  e=2.922E-07  Homo sapiens

Organism: Porphyromonas gingivalis (strain ATCC BAA-308 / W83) (NCBI:txid242619)